Protein AF-A0A6L3N7Z2-F1 (afdb_monomer)

Secondary structure (DSSP, 8-state):
--EEEESS--HHHHHHHHHTT-SEEEESSPPHHHHHHHHHHHHS---

Nearest PDB structures (foldseek):
  6ww6-assembly1_A  TM=7.647E-01  e=1.294E-01  Enterococcus faecalis
  1vlz-assembly1_B  TM=8.958E-01  e=3.661E-01  Escherichia coli
  1d4z-assembly1_A  TM=8.612E-01  e=3.923E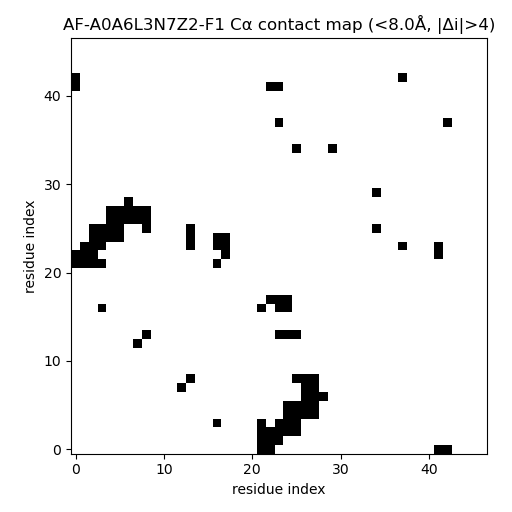-01  Escherichia coli
  1l5y-assembly1_B  TM=7.489E-01  e=3.923E-01  Sinorhizobium meliloti
  1e6l-assembly1_A  TM=8.356E-01  e=6.830E-01  Escherichia coli

Structure (mmCIF, N/CA/C/O backbone):
data_AF-A0A6L3N7Z2-F1
#
_entry.id   AF-A0A6L3N7Z2-F1
#
loop_
_atom_site.group_PDB
_atom_site.id
_atom_site.type_symbol
_atom_site.label_atom_id
_atom_site.label_alt_id
_atom_site.label_comp_id
_atom_site.label_asym_id
_atom_site.label_entity_id
_atom_site.label_seq_id
_atom_site.pdbx_PDB_ins_code
_atom_site.Cartn_x
_atom_site.Cartn_y
_atom_site.Cartn_z
_atom_site.occupancy
_atom_site.B_iso_or_equiv
_atom_site.auth_seq_id
_atom_site.auth_comp_id
_atom_site.auth_asym_id
_atom_site.auth_atom_id
_atom_site.pdbx_PDB_model_num
ATOM 1 N N . ARG A 1 1 ? -7.671 8.339 5.544 1.00 88.06 1 ARG A N 1
ATOM 2 C CA . ARG A 1 1 ? -7.274 6.918 5.639 1.00 88.06 1 ARG A CA 1
ATOM 3 C C . ARG A 1 1 ? -7.479 6.213 4.319 1.00 88.06 1 ARG A C 1
ATOM 5 O O . ARG A 1 1 ? -8.499 5.575 4.090 1.00 88.06 1 ARG A O 1
ATOM 12 N N . VAL A 1 2 ? -6.483 6.373 3.461 1.00 92.62 2 VAL A N 1
ATOM 13 C CA . VAL A 1 2 ? -6.338 5.798 2.134 1.00 92.62 2 VAL A CA 1
ATOM 14 C C . VAL A 1 2 ? -4.931 5.207 2.065 1.00 92.62 2 VAL A C 1
ATOM 16 O O . VAL A 1 2 ? -3.955 5.885 2.378 1.00 92.62 2 VAL A O 1
ATOM 19 N N . LEU A 1 3 ? -4.833 3.937 1.677 1.00 93.62 3 LEU A N 1
ATOM 20 C CA . LEU A 1 3 ? -3.565 3.256 1.421 1.00 93.62 3 LEU A CA 1
ATOM 21 C C . LEU A 1 3 ? -3.361 3.161 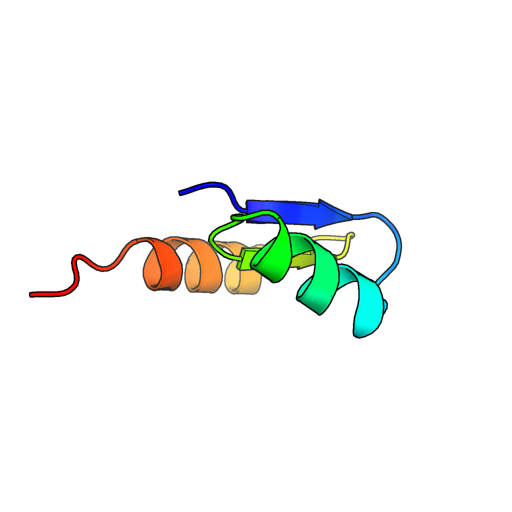-0.093 1.00 93.62 3 LEU A C 1
ATOM 23 O O . LEU A 1 3 ? -4.227 2.639 -0.796 1.00 93.62 3 LEU A O 1
ATOM 27 N N . ALA A 1 4 ? -2.230 3.647 -0.596 1.00 94.50 4 ALA A N 1
ATOM 28 C CA . ALA A 1 4 ? -1.849 3.448 -1.989 1.00 94.50 4 ALA A CA 1
ATOM 29 C C . ALA A 1 4 ? -1.387 1.999 -2.194 1.00 94.50 4 ALA A C 1
ATOM 31 O O . ALA A 1 4 ? -0.580 1.501 -1.415 1.00 94.50 4 ALA A O 1
ATOM 32 N N . VAL A 1 5 ? -1.861 1.333 -3.249 1.00 93.31 5 VAL A N 1
ATOM 33 C CA . VAL A 1 5 ? -1.388 -0.002 -3.644 1.00 93.31 5 VAL A CA 1
ATOM 34 C C . VAL A 1 5 ? -0.873 0.078 -5.071 1.00 93.31 5 VAL A C 1
ATOM 36 O O . VAL A 1 5 ? -1.639 0.388 -5.983 1.00 93.31 5 VAL A O 1
ATOM 39 N N . THR A 1 6 ? 0.411 -0.192 -5.283 1.00 88.62 6 THR A N 1
ATOM 40 C CA . THR A 1 6 ? 1.032 -0.042 -6.606 1.00 88.62 6 THR A CA 1
ATOM 41 C C . THR A 1 6 ? 1.597 -1.350 -7.137 1.00 88.62 6 THR A C 1
ATOM 43 O O . THR A 1 6 ? 1.774 -2.341 -6.430 1.00 88.62 6 THR A O 1
ATOM 46 N N . ALA A 1 7 ? 1.876 -1.351 -8.438 1.00 86.94 7 ALA A N 1
ATOM 47 C CA . ALA A 1 7 ? 2.497 -2.468 -9.124 1.00 86.94 7 ALA A CA 1
ATOM 48 C C . ALA A 1 7 ? 4.013 -2.572 -8.945 1.00 86.94 7 ALA A C 1
ATOM 50 O O . ALA A 1 7 ? 4.582 -3.624 -9.228 1.00 86.94 7 ALA A O 1
ATOM 51 N N . HIS A 1 8 ? 4.647 -1.471 -8.557 1.00 76.56 8 HIS A N 1
ATOM 52 C CA . HIS A 1 8 ? 6.082 -1.277 -8.622 1.00 76.56 8 HIS A CA 1
ATOM 53 C C . HIS A 1 8 ? 6.548 -0.670 -7.301 1.00 76.56 8 HIS A C 1
ATOM 55 O O . HIS A 1 8 ? 6.136 0.431 -6.949 1.00 76.56 8 HIS A O 1
ATOM 61 N N . ALA A 1 9 ? 7.374 -1.402 -6.553 1.00 71.62 9 ALA A N 1
ATOM 62 C CA . ALA A 1 9 ? 7.902 -0.963 -5.266 1.00 71.62 9 ALA A CA 1
ATOM 63 C C . ALA A 1 9 ? 9.143 -0.081 -5.452 1.00 71.62 9 ALA A C 1
ATOM 65 O O . ALA A 1 9 ? 10.269 -0.560 -5.322 1.00 71.62 9 ALA A O 1
ATOM 66 N N . GLY A 1 10 ? 8.954 1.207 -5.732 1.00 78.94 10 GLY A N 1
ATOM 67 C CA . GLY A 1 10 ? 10.011 2.202 -5.583 1.00 78.94 10 GLY A CA 1
ATOM 68 C C . GLY A 1 10 ? 9.913 2.925 -4.239 1.00 78.94 10 GLY A C 1
ATOM 69 O O . GLY A 1 10 ? 8.836 3.370 -3.853 1.00 78.94 10 GLY A O 1
ATOM 70 N N . LEU A 1 11 ? 11.043 3.152 -3.557 1.00 78.19 11 LEU A N 1
ATOM 71 C CA . LEU A 1 11 ? 11.099 4.066 -2.396 1.00 78.19 11 LEU A CA 1
ATOM 72 C C . LEU A 1 11 ? 10.589 5.476 -2.755 1.00 78.19 11 LEU A C 1
ATOM 74 O O . LEU A 1 11 ? 9.990 6.169 -1.936 1.00 78.19 11 LEU A O 1
ATOM 78 N N . ALA A 1 12 ? 10.800 5.894 -4.006 1.00 85.94 12 ALA A N 1
ATOM 79 C CA . ALA A 1 12 ? 10.264 7.145 -4.526 1.00 85.94 12 ALA A CA 1
ATOM 80 C C . ALA A 1 12 ? 8.731 7.119 -4.678 1.00 85.94 12 ALA A C 1
ATOM 82 O O . ALA A 1 12 ? 8.096 8.159 -4.535 1.00 85.94 12 ALA A O 1
ATOM 83 N N . ASP A 1 13 ? 8.127 5.960 -4.950 1.00 89.56 13 ASP A N 1
ATOM 84 C CA . ASP A 1 13 ? 6.672 5.810 -5.070 1.00 89.56 13 ASP A CA 1
ATOM 85 C C . ASP A 1 13 ? 5.985 5.910 -3.711 1.00 89.56 13 ASP A C 1
ATOM 87 O O . ASP A 1 13 ? 4.990 6.623 -3.584 1.00 89.56 13 ASP A O 1
ATOM 91 N N . GLU A 1 14 ? 6.559 5.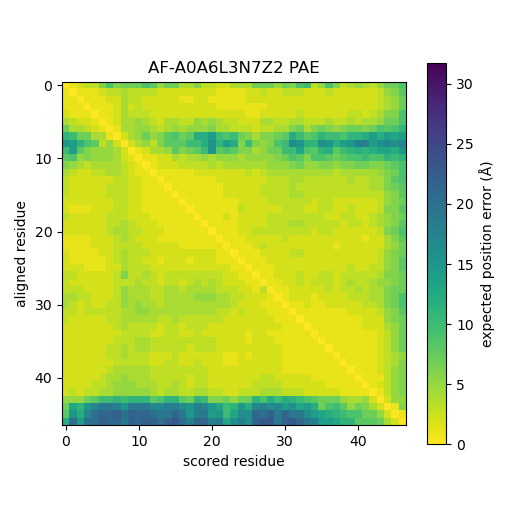273 -2.686 1.00 91.06 14 GLU A N 1
ATOM 92 C CA . GLU A 1 14 ? 6.073 5.392 -1.309 1.00 91.06 14 GLU A CA 1
ATOM 93 C C . GLU A 1 14 ? 6.118 6.844 -0.836 1.00 91.06 14 GLU A C 1
ATOM 95 O O . GLU A 1 14 ? 5.105 7.375 -0.379 1.00 91.06 14 GLU A O 1
ATOM 100 N N . ARG A 1 15 ? 7.256 7.525 -1.025 1.00 91.81 15 ARG A N 1
ATOM 101 C CA . ARG A 1 15 ? 7.382 8.931 -0.627 1.00 91.81 15 ARG A CA 1
ATOM 102 C C . ARG A 1 15 ? 6.378 9.827 -1.351 1.00 91.81 15 ARG A C 1
ATOM 104 O O . ARG A 1 15 ? 5.709 10.619 -0.697 1.00 91.81 15 ARG A O 1
ATOM 111 N N . ARG A 1 16 ? 6.221 9.666 -2.670 1.00 92.81 16 ARG A N 1
ATOM 112 C CA . ARG A 1 16 ? 5.243 10.442 -3.451 1.00 92.81 16 ARG A CA 1
ATOM 113 C C . ARG A 1 16 ? 3.808 10.207 -2.990 1.00 92.81 16 ARG A C 1
ATOM 115 O O . ARG A 1 16 ? 3.030 11.153 -2.957 1.00 92.81 16 ARG A O 1
ATOM 122 N N . ALA A 1 17 ? 3.448 8.973 -2.636 1.00 92.81 17 ALA A N 1
ATOM 123 C CA . ALA A 1 17 ? 2.118 8.674 -2.113 1.00 92.81 17 ALA A CA 1
ATOM 124 C C . ALA A 1 17 ? 1.873 9.396 -0.779 1.00 92.81 17 ALA A C 1
ATOM 126 O O . ALA A 1 17 ? 0.840 10.041 -0.612 1.00 92.81 17 ALA A O 1
ATOM 127 N N . LEU A 1 18 ? 2.837 9.353 0.142 1.00 92.44 18 LEU A N 1
ATOM 128 C CA . LEU A 1 18 ? 2.726 10.049 1.426 1.00 92.44 18 LEU A CA 1
ATOM 129 C C . LEU A 1 18 ? 2.645 11.575 1.244 1.00 92.44 18 LEU A C 1
ATOM 131 O O . LEU A 1 18 ? 1.775 12.218 1.825 1.00 92.44 18 LEU A O 1
ATOM 135 N N . GLU A 1 19 ? 3.488 12.153 0.383 1.00 95.38 19 GLU A N 1
ATOM 136 C CA . GLU A 1 19 ? 3.462 13.587 0.046 1.00 95.38 19 GLU A CA 1
ATOM 137 C C . GLU A 1 19 ? 2.141 14.017 -0.614 1.00 95.38 19 GLU A C 1
ATOM 139 O O . GLU A 1 19 ? 1.675 15.134 -0.398 1.00 95.38 19 GLU A O 1
ATOM 144 N N . ALA A 1 20 ? 1.504 13.129 -1.382 1.00 94.62 20 ALA A N 1
ATOM 145 C CA . ALA A 1 20 ? 0.194 13.361 -1.988 1.00 94.62 20 ALA A CA 1
ATOM 146 C C . ALA A 1 20 ? -0.981 13.238 -0.995 1.00 94.62 20 ALA A C 1
ATOM 148 O O . ALA A 1 20 ? -2.134 13.417 -1.391 1.00 94.62 20 ALA A O 1
ATOM 149 N N . GLY A 1 21 ? -0.713 12.935 0.280 1.00 94.44 21 GLY A N 1
ATOM 150 C CA . GLY A 1 21 ? -1.722 12.850 1.336 1.00 94.44 21 GLY A CA 1
ATOM 151 C C . GLY A 1 21 ? -2.319 11.458 1.541 1.00 94.44 21 GLY A C 1
ATOM 152 O O . GLY A 1 21 ? -3.356 11.338 2.194 1.00 94.44 21 GLY A O 1
ATOM 153 N N . PHE A 1 22 ? -1.696 10.402 1.008 1.00 95.50 22 PHE A N 1
ATOM 154 C CA . PHE A 1 22 ? -2.053 9.040 1.400 1.00 95.50 22 PHE A CA 1
ATOM 155 C C . PHE A 1 22 ? -1.550 8.753 2.814 1.00 95.50 22 PHE A C 1
ATOM 157 O O . PHE A 1 22 ? -0.461 9.160 3.207 1.00 95.50 22 PHE A O 1
ATOM 164 N N . ASP A 1 23 ? -2.327 7.981 3.564 1.00 94.31 23 ASP A N 1
ATOM 165 C CA . ASP A 1 23 ? -1.993 7.604 4.936 1.00 94.31 23 ASP A CA 1
ATOM 166 C C . ASP A 1 23 ? -0.989 6.433 4.982 1.00 94.31 23 ASP A C 1
ATOM 168 O O . ASP A 1 23 ? -0.453 6.107 6.037 1.00 94.31 23 ASP A O 1
ATOM 172 N N . GLY A 1 24 ? -0.731 5.779 3.844 1.00 92.38 24 GLY A N 1
ATOM 173 C CA . GLY A 1 24 ? 0.277 4.729 3.714 1.00 92.38 24 GLY A CA 1
ATOM 174 C C . GLY A 1 24 ? 0.360 4.139 2.307 1.00 92.38 24 GLY A C 1
ATOM 175 O O . GLY A 1 24 ? -0.380 4.522 1.401 1.00 92.38 24 GLY A O 1
ATOM 176 N N . TYR A 1 25 ? 1.270 3.184 2.132 1.00 94.06 25 TYR A N 1
ATOM 177 C CA . TYR A 1 25 ? 1.655 2.625 0.835 1.00 94.06 25 TYR A CA 1
ATOM 178 C C . TYR A 1 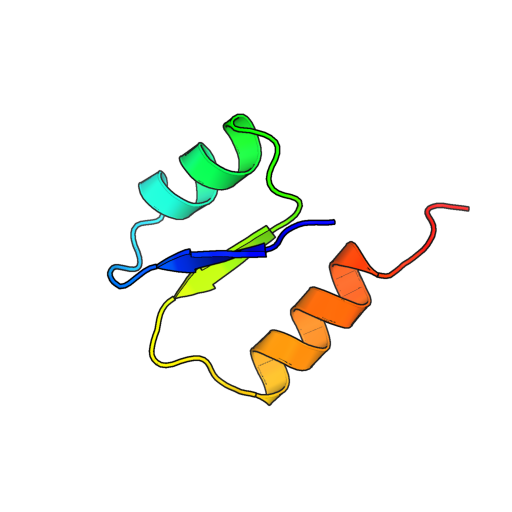25 ? 1.868 1.107 0.915 1.00 94.06 25 TYR A C 1
ATOM 180 O O . TYR A 1 25 ? 2.341 0.617 1.933 1.00 94.06 25 TYR A O 1
ATOM 188 N N . LEU A 1 26 ? 1.556 0.358 -0.140 1.00 92.75 26 LEU A N 1
ATOM 189 C CA . LEU A 1 26 ? 1.777 -1.084 -0.290 1.00 92.75 26 LEU A CA 1
ATOM 190 C C . LEU A 1 26 ? 2.169 -1.398 -1.740 1.00 92.75 26 LEU A C 1
ATOM 192 O O . LEU A 1 26 ? 1.672 -0.771 -2.675 1.00 92.75 26 LEU A O 1
ATOM 196 N N . CYS A 1 27 ? 3.000 -2.418 -1.945 1.00 92.12 27 CYS A N 1
ATOM 197 C CA . CYS A 1 27 ? 3.272 -2.955 -3.278 1.00 92.12 27 CYS A CA 1
ATOM 198 C C . CYS A 1 27 ? 2.530 -4.273 -3.492 1.00 92.12 27 CYS A C 1
ATOM 200 O O . CYS A 1 27 ? 2.363 -5.064 -2.566 1.00 92.12 27 CYS A O 1
ATOM 202 N N . LYS A 1 28 ? 2.115 -4.534 -4.733 1.00 90.81 28 LYS A N 1
ATOM 203 C CA . LYS A 1 28 ? 1.598 -5.838 -5.145 1.00 90.81 28 LYS A CA 1
ATOM 204 C C . LYS A 1 28 ? 2.747 -6.823 -5.454 1.00 90.81 28 LYS A C 1
ATOM 206 O O . LYS A 1 28 ? 3.791 -6.390 -5.943 1.00 90.81 28 LYS A O 1
ATOM 211 N N . PRO A 1 29 ? 2.525 -8.141 -5.303 1.00 92.75 29 PRO A N 1
ATOM 212 C CA . PRO A 1 29 ? 1.356 -8.751 -4.670 1.00 92.75 29 PRO A CA 1
ATOM 213 C C . PRO A 1 29 ? 1.308 -8.414 -3.175 1.00 92.75 29 PRO A C 1
ATOM 215 O O . PRO A 1 29 ? 2.337 -8.380 -2.513 1.00 92.75 29 PRO A O 1
ATOM 218 N N . VAL A 1 30 ? 0.108 -8.130 -2.667 1.00 92.38 30 VAL A N 1
ATOM 219 C CA . VAL A 1 30 ? -0.067 -7.678 -1.283 1.00 92.38 30 VAL A CA 1
ATOM 220 C C . VAL A 1 30 ? -0.025 -8.879 -0.343 1.00 92.38 30 VAL A C 1
ATOM 222 O O . VAL A 1 30 ? -0.814 -9.813 -0.501 1.00 92.38 30 VAL A O 1
ATOM 225 N N . ASP A 1 31 ? 0.853 -8.834 0.659 1.00 93.31 31 ASP A N 1
ATOM 226 C CA . ASP A 1 31 ? 0.804 -9.762 1.787 1.00 93.31 31 ASP A CA 1
ATOM 227 C C . ASP A 1 31 ? -0.339 -9.367 2.740 1.00 93.31 31 ASP A C 1
ATOM 229 O O . ASP A 1 31 ? -0.467 -8.218 3.166 1.00 93.31 31 ASP A O 1
ATOM 233 N N . VAL A 1 32 ? -1.198 -10.328 3.084 1.00 93.88 32 VAL A N 1
ATOM 234 C CA . VAL A 1 32 ? -2.394 -10.080 3.908 1.00 93.88 32 VAL A CA 1
ATOM 235 C C . VAL A 1 32 ? -2.069 -9.686 5.351 1.0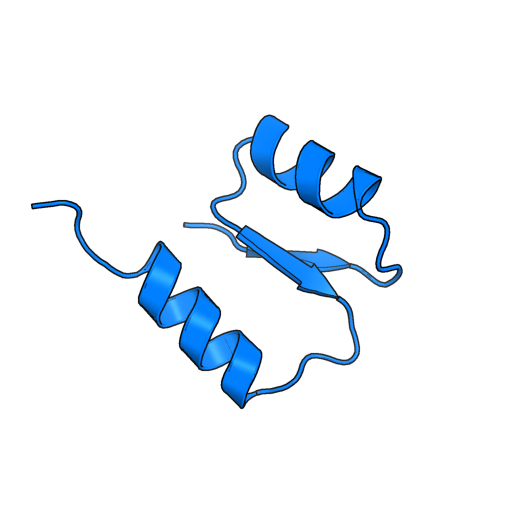0 93.88 32 VAL A C 1
ATOM 237 O O . VAL A 1 32 ? -2.845 -8.962 5.976 1.00 93.88 32 VAL A O 1
ATOM 240 N N . ARG A 1 33 ? -0.930 -10.131 5.891 1.00 95.62 33 ARG A N 1
ATOM 241 C CA . ARG A 1 33 ? -0.474 -9.760 7.237 1.00 95.62 33 ARG A CA 1
ATOM 242 C C . ARG A 1 33 ? 0.073 -8.343 7.221 1.00 95.62 33 ARG A C 1
ATOM 244 O O . ARG A 1 33 ? -0.236 -7.569 8.125 1.00 95.62 33 ARG A O 1
ATOM 251 N N . GLU A 1 34 ? 0.830 -7.989 6.183 1.00 93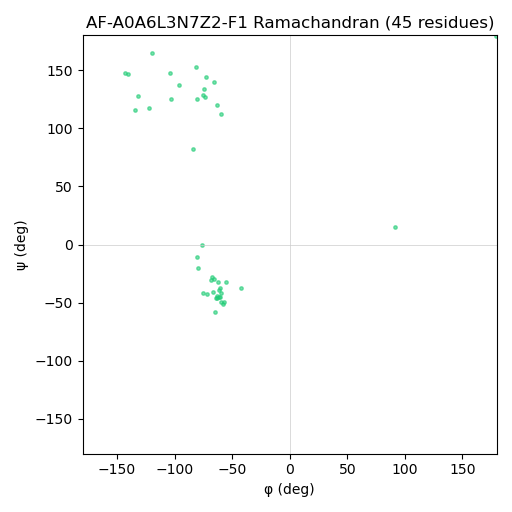.31 34 GLU A N 1
ATOM 252 C CA . GLU A 1 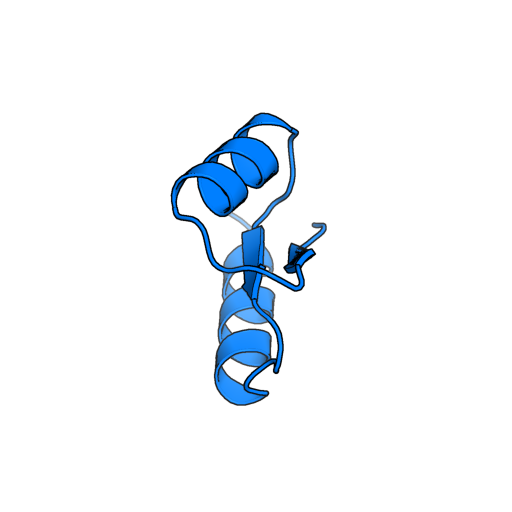34 ? 1.302 -6.618 5.986 1.00 93.31 34 GLU A CA 1
ATOM 253 C C . GLU A 1 34 ? 0.121 -5.655 5.825 1.00 93.31 34 GLU A C 1
ATOM 255 O O . GLU A 1 34 ? 0.073 -4.623 6.495 1.00 93.31 34 GLU A O 1
ATOM 260 N N . LEU A 1 35 ? -0.879 -6.020 5.019 1.00 94.25 35 LEU A N 1
ATOM 261 C CA . LEU A 1 35 ? -2.103 -5.238 4.863 1.00 94.25 35 LEU A CA 1
ATOM 262 C C . LEU A 1 35 ? -2.812 -5.025 6.204 1.00 94.25 35 LEU A C 1
ATOM 264 O O . LEU A 1 35 ? -3.144 -3.890 6.541 1.00 94.25 35 LEU A O 1
ATOM 268 N N . ALA A 1 36 ? -3.015 -6.089 6.986 1.00 94.88 36 ALA A N 1
ATOM 269 C CA . ALA A 1 36 ? -3.642 -5.987 8.302 1.00 94.88 36 ALA A CA 1
ATOM 270 C C . ALA A 1 36 ? -2.847 -5.066 9.241 1.00 94.88 36 ALA A C 1
ATOM 272 O O . ALA A 1 36 ? -3.433 -4.225 9.926 1.00 94.88 36 ALA A O 1
ATOM 273 N N . HIS A 1 37 ? -1.515 -5.170 9.230 1.00 94.38 37 HIS A N 1
ATOM 274 C CA . HIS A 1 37 ? -0.643 -4.300 10.012 1.00 94.38 37 HIS A CA 1
ATOM 275 C C . HIS A 1 37 ? -0.749 -2.834 9.570 1.00 94.38 37 HIS A C 1
ATOM 277 O O . HIS A 1 37 ? -0.903 -1.953 10.417 1.00 94.38 37 HIS A O 1
ATOM 283 N N . LYS A 1 38 ? -0.722 -2.551 8.260 1.00 93.06 38 LYS A N 1
ATOM 284 C CA . LYS A 1 38 ? -0.841 -1.179 7.743 1.00 93.06 38 LYS A CA 1
ATOM 285 C C . LYS A 1 38 ? -2.215 -0.587 8.012 1.00 93.06 38 LYS A C 1
ATOM 287 O O . LYS A 1 38 ? -2.277 0.558 8.445 1.00 93.06 38 LYS A O 1
ATOM 292 N N . ILE A 1 39 ? -3.291 -1.360 7.852 1.00 94.38 39 ILE A N 1
ATOM 293 C CA . ILE A 1 39 ? -4.639 -0.938 8.250 1.00 94.38 39 ILE A CA 1
ATOM 294 C C . ILE A 1 39 ? -4.649 -0.599 9.737 1.00 94.38 39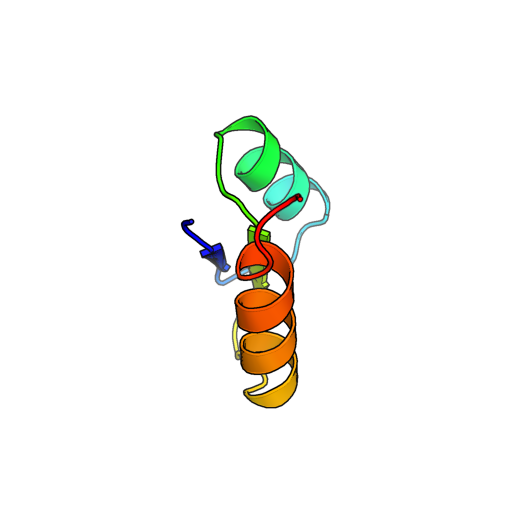 ILE A C 1
ATOM 296 O O . ILE A 1 39 ? -5.049 0.500 10.087 1.00 94.38 39 ILE A O 1
ATOM 300 N N . ALA A 1 40 ? -4.161 -1.474 10.617 1.00 93.94 40 ALA A N 1
ATOM 301 C CA . ALA A 1 40 ? -4.137 -1.193 12.051 1.00 93.94 40 ALA A CA 1
ATOM 302 C C . ALA A 1 40 ? -3.301 0.052 12.395 1.00 93.94 40 ALA A C 1
ATOM 304 O O . ALA A 1 40 ? -3.686 0.820 13.274 1.00 93.94 40 ALA A O 1
ATOM 305 N N . HIS A 1 41 ? -2.180 0.264 11.702 1.00 91.56 41 HIS A N 1
ATOM 306 C CA . HIS A 1 41 ? -1.312 1.420 11.891 1.00 91.56 41 HIS A CA 1
ATOM 307 C C . HIS A 1 41 ? -2.012 2.724 11.499 1.00 91.56 41 HIS A C 1
ATOM 309 O O . HIS A 1 41 ? -2.212 3.577 12.360 1.00 91.56 41 HIS A O 1
ATOM 315 N N . VAL A 1 42 ? -2.472 2.844 10.247 1.00 91.50 42 VAL A N 1
ATOM 316 C CA . VAL A 1 42 ? -3.171 4.058 9.791 1.00 91.50 42 VAL A CA 1
ATOM 317 C C . VAL A 1 42 ? -4.500 4.228 10.520 1.00 91.50 42 VAL A C 1
ATOM 319 O O . VAL A 1 42 ? -4.913 5.342 10.765 1.00 91.50 42 VAL A O 1
ATOM 322 N N . THR A 1 43 ? -5.107 3.106 10.908 1.00 92.38 43 THR A N 1
ATOM 323 C CA . THR A 1 43 ? -6.162 2.779 11.879 1.00 92.38 43 THR A CA 1
ATOM 324 C C . THR A 1 43 ? -6.180 3.427 13.262 1.00 92.38 43 THR A C 1
ATOM 326 O O . THR A 1 43 ? -7.249 3.682 13.836 1.00 92.38 43 THR A O 1
ATOM 329 N N . LYS A 1 44 ? -5.017 3.632 13.875 1.00 86.69 44 LYS A N 1
ATOM 330 C CA . LYS A 1 44 ? -4.965 4.032 15.286 1.00 86.69 44 LYS A CA 1
ATOM 331 C C . LYS A 1 44 ? -5.377 5.487 15.417 1.00 86.69 44 LYS A C 1
ATOM 333 O O . LYS A 1 44 ? -4.902 6.329 14.672 1.00 86.69 44 LYS A O 1
ATOM 338 N N . ARG A 1 45 ? -6.353 5.783 16.279 1.00 68.31 45 ARG A N 1
ATOM 339 C CA . ARG A 1 45 ? -6.630 7.172 16.660 1.00 68.31 45 ARG A CA 1
ATOM 340 C C . ARG A 1 45 ? -5.378 7.677 17.365 1.00 68.31 45 ARG A C 1
ATOM 342 O O . ARG A 1 45 ? -4.999 7.079 18.370 1.00 68.31 45 ARG A O 1
ATOM 349 N N . ASP A 1 46 ? -4.760 8.719 16.824 1.00 61.91 46 ASP A N 1
ATOM 350 C CA . ASP A 1 46 ? -3.854 9.542 17.612 1.00 61.91 46 ASP A CA 1
ATOM 351 C C . ASP A 1 46 ? -4.708 10.097 18.756 1.00 61.91 46 ASP A C 1
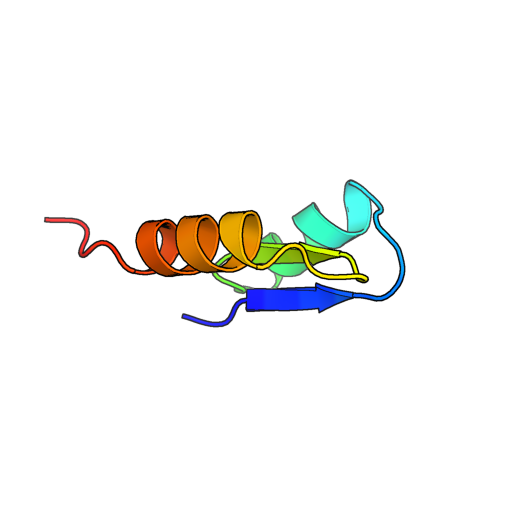ATOM 353 O O . ASP A 1 46 ? -5.730 10.749 18.515 1.00 61.91 46 ASP A O 1
ATOM 357 N N . GLY A 1 47 ? -4.404 9.643 19.971 1.00 53.19 47 GLY A N 1
ATOM 358 C CA . GLY A 1 47 ? -5.024 10.142 21.193 1.00 53.19 47 GLY A CA 1
ATOM 359 C C . GLY A 1 47 ? -4.516 11.532 21.515 1.00 53.19 47 GLY A C 1
ATOM 360 O O . GLY A 1 47 ? -3.321 11.784 21.242 1.00 53.19 47 GLY A O 1
#

pLDDT: mean 89.09, std 9.02, range [53.19, 95.62]

Foldseek 3Di:
DAEAEEADDDPVVQVVCVVVPHLGYYYPPGDPVVVVVSCVVSVDPPD

InterPro domains:
  IPR001789 Signal transduction response regulator, receiver domain [PS50110] (1-43)
  IPR011006 CheY-like superfamily [SSF52172] (2-45)

Solvent-accessible surface area (backbone atoms only — not comparable to full-atom values): 2903 Å² total; per-residue (Å²): 135,46,70,47,76,38,83,65,85,42,77,67,51,46,51,52,40,44,75,72,69,31,61,40,66,46,44,53,84,71,53,71,66,59,48,52,50,51,48,53,58,63,61,53,77,86,126

Organism: NCBI:txid1503055

Sequence (47 aa):
RVLAVTAHAGLADERRALEAGFDGYLCKPVDVRELAHKIAHVTKRDG

Mean predicted aligned error: 4.0 Å

Radius of gyration: 10.7 Å; Cα contacts (8 Å, |Δi|>4): 50; chains: 1; bounding box: 18×24×30 Å